Protein AF-A0A654U7E3-F1 (afdb_monomer)

Radius of gyration: 19.96 Å; Cα contacts (8 Å, |Δi|>4): 87; chains: 1; bounding box: 31×33×77 Å

pLDDT: mean 72.62, std 22.58, range [34.47, 97.19]

Sequence (99 aa):
MTGDAVRQVMWPKIGGSQVLHDAFPPGSVDFFYLTASAAGIFGIPGQGSYAAANSYLDAAGAPATGLPHHEPRLGSLAGARIGRGRPARQRRASANGFA

Organism: Mycobacterium tuberculosis (NCBI:txid1773)

InterPro domains:
  IPR013968 Polyketide synthase-like, ketoreductase domain [PF08659] (1-60)
  IPR036291 NAD(P)-binding domain superfamily [SSF51735] (2-59)
  IPR050091 Polyketide and Nonribosomal Peptide Biosynthesis Enzymes [PTHR43775] (1-92)

Nearest PDB structures (foldseek):
  7lgb-assembly1_A-2  TM=5.746E-01  e=2.507E+00  Mycobacterium tuberculosis

Structure (mmCIF, N/CA/C/O backbone):
data_AF-A0A654U7E3-F1
#
_entry.id   AF-A0A654U7E3-F1
#
loop_
_atom_site.group_PDB
_atom_site.id
_atom_site.type_symbol
_atom_site.label_atom_id
_atom_site.label_alt_id
_atom_site.label_comp_id
_atom_site.label_asym_id
_atom_site.label_entity_id
_atom_site.label_seq_id
_atom_site.pdbx_PDB_ins_code
_atom_site.Cartn_x
_atom_site.Cartn_y
_atom_site.Cartn_z
_atom_site.occupancy
_atom_site.B_iso_or_equiv
_atom_site.auth_seq_id
_atom_site.auth_comp_id
_atom_site.auth_asym_id
_atom_site.auth_atom_id
_atom_site.pdbx_PDB_model_num
ATOM 1 N N . MET A 1 1 ? 8.312 -2.422 -18.662 1.00 82.06 1 MET A N 1
ATOM 2 C CA . MET A 1 1 ? 7.439 -3.047 -17.643 1.00 82.06 1 MET A CA 1
ATOM 3 C C . MET A 1 1 ? 6.106 -3.360 -18.310 1.00 82.06 1 MET A C 1
ATOM 5 O O . MET A 1 1 ? 5.587 -2.476 -18.978 1.00 82.06 1 MET A O 1
ATOM 9 N N . THR A 1 2 ? 5.608 -4.596 -18.228 1.00 94.88 2 THR A N 1
ATOM 10 C CA . THR A 1 2 ? 4.335 -4.995 -18.864 1.00 94.88 2 THR A CA 1
ATOM 11 C C . THR A 1 2 ? 3.145 -4.656 -17.966 1.00 94.88 2 THR A C 1
ATOM 13 O O . THR A 1 2 ? 3.305 -4.532 -16.752 1.00 94.88 2 THR A O 1
ATOM 16 N N . GLY A 1 3 ? 1.945 -4.531 -18.543 1.00 95.19 3 GLY A N 1
ATOM 17 C CA . GLY A 1 3 ? 0.726 -4.254 -17.775 1.00 95.19 3 GLY A CA 1
ATOM 18 C C . GLY A 1 3 ? 0.426 -5.323 -16.718 1.00 95.19 3 GLY A C 1
ATOM 19 O O . GLY A 1 3 ? 0.080 -4.988 -15.586 1.00 95.19 3 GLY A O 1
ATOM 20 N N . ASP A 1 4 ? 0.644 -6.597 -17.044 1.00 96.44 4 ASP A N 1
ATOM 21 C CA . ASP A 1 4 ? 0.429 -7.696 -16.096 1.00 96.44 4 ASP A CA 1
ATOM 22 C C . ASP A 1 4 ? 1.432 -7.679 -14.943 1.00 96.44 4 ASP A C 1
ATOM 24 O O . ASP A 1 4 ? 1.034 -7.875 -13.798 1.00 96.44 4 ASP A O 1
ATOM 28 N N . ALA A 1 5 ? 2.700 -7.339 -15.204 1.00 94.19 5 ALA A N 1
ATOM 29 C CA . ALA A 1 5 ? 3.697 -7.180 -14.147 1.00 94.19 5 ALA A CA 1
ATOM 30 C C . ALA A 1 5 ? 3.347 -6.017 -13.201 1.00 94.19 5 ALA A C 1
ATOM 32 O O . ALA A 1 5 ? 3.505 -6.132 -11.986 1.00 94.19 5 ALA A O 1
ATOM 33 N N . VAL A 1 6 ? 2.823 -4.904 -13.733 1.00 96.25 6 VAL A N 1
ATOM 34 C CA . VAL A 1 6 ? 2.311 -3.803 -12.899 1.00 96.25 6 VAL A CA 1
ATOM 35 C C . VAL A 1 6 ? 1.160 -4.285 -12.030 1.00 96.25 6 VAL A C 1
ATOM 37 O O . VAL A 1 6 ? 1.182 -4.074 -10.818 1.00 96.25 6 VAL A O 1
ATOM 40 N N . ARG A 1 7 ? 0.172 -4.953 -12.637 1.00 96.50 7 ARG A N 1
ATOM 41 C CA . ARG A 1 7 ? -1.004 -5.462 -11.928 1.00 96.50 7 ARG A CA 1
ATOM 42 C C . ARG A 1 7 ? -0.599 -6.424 -10.818 1.00 96.50 7 ARG A C 1
ATOM 44 O O . ARG A 1 7 ? -1.070 -6.267 -9.700 1.00 96.50 7 ARG A O 1
ATOM 51 N N . GLN A 1 8 ? 0.299 -7.362 -11.099 1.00 96.75 8 GLN A N 1
ATOM 52 C CA . GLN A 1 8 ? 0.758 -8.358 -10.133 1.00 96.75 8 GLN A CA 1
ATOM 53 C C . GLN A 1 8 ? 1.402 -7.723 -8.890 1.00 96.75 8 GLN A C 1
ATOM 55 O O . GLN A 1 8 ? 1.176 -8.194 -7.780 1.00 96.75 8 GLN A O 1
ATOM 60 N N . VAL A 1 9 ? 2.170 -6.642 -9.060 1.00 96.12 9 VAL A N 1
ATOM 61 C CA . VAL A 1 9 ? 2.828 -5.934 -7.947 1.00 96.12 9 VAL A CA 1
ATOM 62 C C . VAL A 1 9 ? 1.855 -5.034 -7.181 1.00 96.12 9 VAL A C 1
ATOM 64 O O . VAL A 1 9 ? 1.891 -4.979 -5.952 1.00 96.12 9 VAL A O 1
ATOM 67 N N . MET A 1 10 ? 0.991 -4.318 -7.899 1.00 96.06 10 MET A N 1
ATOM 68 C CA . MET A 1 10 ? 0.104 -3.301 -7.325 1.00 96.06 10 MET A CA 1
ATOM 69 C C . MET A 1 10 ? -1.117 -3.910 -6.630 1.00 96.06 10 MET A C 1
ATOM 71 O O . MET A 1 10 ? -1.513 -3.453 -5.558 1.00 96.06 10 MET A O 1
ATOM 75 N N . TRP A 1 11 ? -1.709 -4.945 -7.233 1.00 97.19 11 TRP A N 1
ATOM 76 C CA . TRP A 1 11 ? -2.971 -5.541 -6.798 1.00 97.19 11 TRP A CA 1
ATOM 77 C C . TRP A 1 11 ? -3.017 -5.951 -5.319 1.00 97.19 11 TRP A C 1
ATOM 79 O O . TRP A 1 11 ? -3.953 -5.528 -4.638 1.00 97.19 11 TRP A O 1
ATOM 89 N N . PRO A 1 12 ? -2.039 -6.698 -4.768 1.00 95.31 12 PRO A N 1
ATOM 90 C CA . PRO A 1 12 ? -2.116 -7.126 -3.372 1.00 95.31 12 PRO A CA 1
ATOM 91 C C . PRO A 1 12 ? -2.079 -5.959 -2.379 1.00 95.31 12 PRO A C 1
ATOM 93 O O . PRO A 1 12 ? -2.622 -6.082 -1.287 1.00 95.31 12 PRO A O 1
ATOM 96 N N . LYS A 1 13 ? -1.464 -4.825 -2.740 1.00 94.38 13 LYS A N 1
ATOM 97 C CA . LYS A 1 13 ? -1.399 -3.646 -1.868 1.00 94.38 13 LYS A CA 1
ATOM 98 C C . LYS A 1 13 ? -2.661 -2.804 -1.980 1.00 94.38 13 LYS A C 1
ATOM 100 O O . LYS A 1 13 ? -3.244 -2.487 -0.958 1.00 94.38 13 LYS A O 1
ATOM 105 N N . ILE A 1 14 ? -3.101 -2.503 -3.199 1.00 95.56 14 ILE A N 1
ATOM 106 C CA . ILE A 1 14 ? -4.263 -1.636 -3.430 1.00 95.56 14 ILE A CA 1
ATOM 107 C C . ILE A 1 14 ? -5.567 -2.373 -3.124 1.00 95.56 14 ILE A C 1
ATOM 109 O O . ILE A 1 14 ? -6.331 -1.960 -2.256 1.00 95.56 14 ILE A O 1
ATOM 113 N N . GLY A 1 15 ? -5.812 -3.488 -3.815 1.00 96.12 15 GLY A N 1
ATOM 114 C CA . GLY A 1 15 ? -7.036 -4.264 -3.631 1.00 96.12 15 GLY A CA 1
ATOM 115 C C . GLY A 1 15 ? -7.097 -4.882 -2.237 1.00 96.12 15 GLY A C 1
ATOM 116 O O . GLY A 1 15 ? -8.138 -4.849 -1.589 1.00 96.12 15 GLY A O 1
ATOM 117 N N . GLY A 1 16 ? -5.960 -5.373 -1.732 1.00 94.12 16 GLY A N 1
ATOM 118 C CA . GLY A 1 16 ? -5.875 -5.931 -0.383 1.00 94.12 16 GLY A CA 1
ATOM 119 C C . GLY A 1 16 ? -6.237 -4.917 0.702 1.00 94.12 16 GLY A C 1
ATOM 120 O O . GLY A 1 16 ? -7.058 -5.224 1.563 1.00 94.12 16 GLY A O 1
ATOM 121 N N . SER A 1 17 ? -5.695 -3.696 0.657 1.00 93.06 17 SER A N 1
ATOM 122 C CA . SER A 1 17 ? -6.037 -2.683 1.662 1.00 93.06 17 SER A CA 1
ATOM 123 C C . SER A 1 17 ? -7.481 -2.200 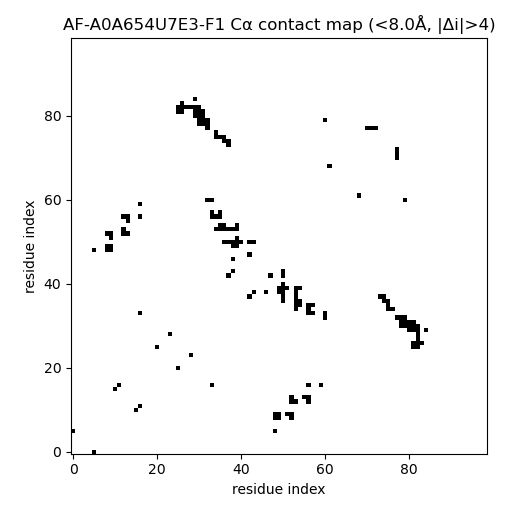1.550 1.00 93.06 17 SER A C 1
ATOM 125 O O . SER A 1 17 ? -8.074 -1.897 2.578 1.00 93.06 17 SER A O 1
ATOM 127 N N . GLN A 1 18 ? -8.057 -2.142 0.342 1.00 93.00 18 GLN A N 1
ATOM 128 C CA . GLN A 1 18 ? -9.474 -1.806 0.151 1.00 93.00 18 GLN A CA 1
ATOM 129 C C . GLN A 1 18 ? -10.381 -2.854 0.797 1.00 93.00 18 GLN A C 1
ATOM 131 O O . GLN A 1 18 ? -11.220 -2.512 1.621 1.00 93.00 18 GLN A O 1
ATOM 136 N N . VAL A 1 19 ? -10.136 -4.139 0.519 1.00 95.81 19 VAL A N 1
ATOM 137 C CA . VAL A 1 19 ? -10.885 -5.242 1.142 1.00 95.81 19 VAL A CA 1
ATOM 138 C C . VAL A 1 19 ? -10.768 -5.199 2.666 1.00 95.81 19 VAL A C 1
ATOM 140 O O . VAL A 1 19 ? -11.759 -5.394 3.366 1.00 95.81 19 VAL A O 1
ATOM 143 N N . LEU A 1 20 ? -9.573 -4.921 3.196 1.00 92.81 20 LEU A N 1
ATOM 144 C CA . LEU A 1 20 ? -9.375 -4.788 4.640 1.00 92.81 20 LEU A CA 1
ATOM 145 C C . LEU A 1 20 ? -10.099 -3.567 5.219 1.00 92.81 20 LEU A C 1
ATOM 147 O O . LEU A 1 20 ? -10.657 -3.669 6.306 1.00 92.81 20 LEU A O 1
ATOM 151 N N . HIS A 1 21 ? -10.107 -2.433 4.519 1.00 88.69 21 HIS A N 1
ATOM 152 C CA . HIS A 1 21 ? -10.821 -1.232 4.950 1.00 88.69 21 HIS A CA 1
ATOM 153 C C . HIS A 1 21 ? -12.335 -1.465 5.025 1.00 88.69 21 HIS A C 1
ATOM 155 O O . HIS A 1 21 ? -12.969 -1.092 6.010 1.00 88.69 21 HIS A O 1
ATOM 161 N N . ASP A 1 22 ? -12.895 -2.141 4.022 1.00 91.31 22 ASP A N 1
ATOM 162 C CA . ASP A 1 22 ? -14.321 -2.461 3.971 1.00 91.31 22 ASP A CA 1
ATOM 163 C C . ASP A 1 22 ? -14.709 -3.493 5.042 1.00 91.31 22 ASP A C 1
ATOM 165 O O . ASP A 1 22 ? -15.766 -3.387 5.667 1.00 91.31 22 ASP A O 1
ATOM 169 N N . ALA A 1 23 ? -13.841 -4.480 5.292 1.00 95.94 23 ALA A N 1
ATOM 170 C CA . ALA A 1 23 ? -14.052 -5.496 6.323 1.00 95.94 23 ALA A CA 1
ATOM 171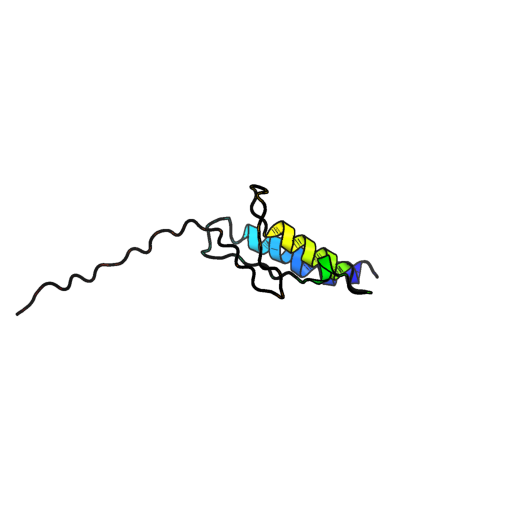 C C . ALA A 1 23 ? -13.905 -4.944 7.752 1.00 95.94 23 ALA A C 1
ATOM 173 O O . ALA A 1 23 ? -14.576 -5.422 8.670 1.00 95.94 23 ALA A O 1
ATOM 174 N N . PHE A 1 24 ? -13.036 -3.948 7.947 1.00 90.31 24 PHE A N 1
ATOM 175 C CA . PHE A 1 24 ? -12.722 -3.351 9.244 1.00 90.31 24 PHE A CA 1
ATOM 176 C C . PHE A 1 24 ? -12.964 -1.838 9.223 1.00 90.31 24 PHE A C 1
ATOM 178 O O . PHE A 1 24 ? -12.013 -1.051 9.159 1.00 90.31 24 PHE A O 1
ATOM 185 N N . PRO A 1 25 ? -14.231 -1.397 9.342 1.00 85.31 25 PRO A N 1
ATOM 186 C CA . PRO A 1 25 ? -14.557 0.021 9.337 1.00 85.31 25 PRO A CA 1
ATOM 187 C C . PRO A 1 25 ? -13.887 0.763 10.509 1.00 85.31 25 PRO A C 1
ATOM 189 O O . PRO A 1 25 ? -13.555 0.145 11.531 1.00 85.31 25 PRO A O 1
ATOM 192 N N . PRO A 1 26 ? -13.707 2.094 10.416 1.00 83.31 26 PRO A N 1
ATOM 193 C CA . PRO A 1 26 ? -13.020 2.879 11.439 1.00 83.31 26 PRO A CA 1
ATOM 194 C C . PRO A 1 26 ? -13.546 2.624 12.862 1.00 83.31 26 PRO A C 1
ATOM 196 O O . PRO A 1 26 ? -14.732 2.790 13.146 1.00 83.31 26 PRO A O 1
ATOM 199 N N . GLY A 1 27 ? -12.646 2.231 13.770 1.00 85.31 27 GLY A N 1
ATOM 200 C CA . G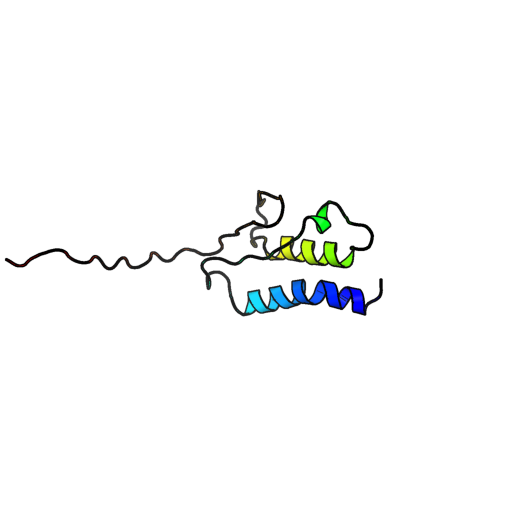LY A 1 27 ? -12.964 1.922 15.170 1.00 85.31 27 GLY A CA 1
ATOM 201 C C . GLY A 1 27 ? -13.511 0.513 15.437 1.00 85.31 27 GLY A C 1
ATOM 202 O O . GLY A 1 27 ? -13.892 0.234 16.573 1.00 85.31 27 GLY A O 1
ATOM 203 N N . SER A 1 28 ? -13.551 -0.369 14.431 1.00 87.69 28 SER A N 1
ATOM 204 C CA . SER A 1 28 ? -13.893 -1.793 14.604 1.00 87.69 28 SER A CA 1
ATOM 205 C C . SER A 1 28 ? -12.758 -2.632 15.201 1.00 87.69 28 SER A C 1
ATOM 207 O O . SER A 1 28 ? -13.014 -3.678 15.793 1.00 87.69 28 SER A O 1
ATOM 209 N N . VAL A 1 29 ? -11.518 -2.159 15.074 1.00 87.44 29 VAL A N 1
ATOM 210 C CA . VAL A 1 29 ? -10.299 -2.794 15.583 1.00 87.44 29 VAL A CA 1
ATOM 211 C C . VAL A 1 29 ? -9.516 -1.807 16.446 1.00 87.44 29 VAL A C 1
ATOM 213 O O . VAL A 1 29 ? -9.599 -0.595 16.245 1.00 87.44 29 VAL A O 1
ATOM 216 N N . ASP A 1 30 ? -8.734 -2.318 17.398 1.00 87.44 30 ASP A N 1
ATOM 217 C CA . ASP A 1 30 ? -7.862 -1.479 18.233 1.00 87.44 30 ASP A CA 1
ATOM 218 C C . ASP A 1 30 ? -6.699 -0.872 17.429 1.00 87.44 30 ASP A C 1
ATOM 220 O O . ASP A 1 30 ? -6.219 0.222 17.744 1.00 87.44 30 ASP A O 1
ATOM 224 N N . PHE A 1 31 ? -6.262 -1.580 16.380 1.00 82.56 31 PHE A N 1
ATOM 225 C CA . PHE A 1 31 ? -5.156 -1.196 15.509 1.00 82.56 31 PHE A CA 1
ATOM 226 C C . PHE A 1 31 ? -5.413 -1.648 14.072 1.00 82.56 31 PHE A C 1
ATOM 228 O O . PHE A 1 31 ? -5.848 -2.774 13.839 1.00 82.56 31 PHE A O 1
ATOM 235 N N . PHE A 1 32 ? -5.073 -0.786 13.115 1.00 85.00 32 PHE A N 1
ATOM 236 C CA . PHE A 1 32 ? -5.073 -1.097 11.691 1.00 85.00 32 PHE A CA 1
ATOM 237 C C . PHE A 1 32 ? -3.750 -0.608 11.098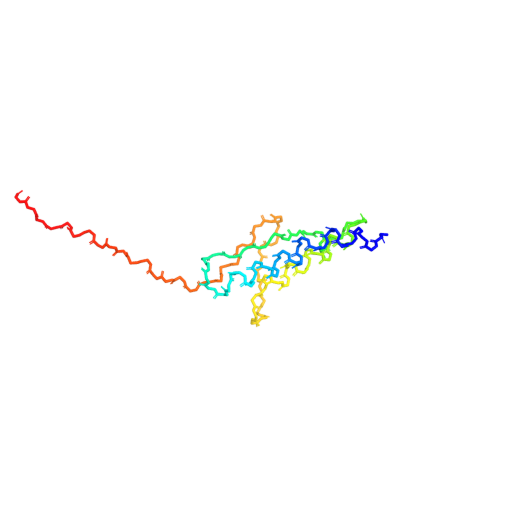 1.00 85.00 32 PHE A C 1
ATOM 239 O O . PHE A 1 32 ? -3.417 0.569 11.224 1.00 85.00 32 PHE A O 1
ATOM 246 N N . TYR A 1 33 ? -2.972 -1.514 10.505 1.00 86.12 33 TYR A N 1
ATOM 247 C CA . TYR A 1 33 ? -1.606 -1.240 10.054 1.00 86.12 33 TYR A CA 1
ATOM 248 C C . TYR A 1 33 ? -1.412 -1.680 8.604 1.00 86.12 33 TYR A C 1
ATOM 250 O O . TYR A 1 33 ? -1.757 -2.806 8.248 1.00 86.12 33 TYR A O 1
ATOM 258 N N . LEU A 1 34 ? -0.791 -0.823 7.791 1.00 87.19 34 LEU A N 1
ATOM 259 C CA . LEU A 1 34 ? -0.390 -1.135 6.421 1.00 87.19 34 LEU A CA 1
ATOM 260 C C . LEU A 1 34 ? 1.130 -1.025 6.289 1.00 87.19 34 LEU A C 1
ATOM 262 O O . LEU A 1 34 ? 1.732 -0.024 6.669 1.00 87.19 34 LEU A O 1
ATOM 266 N N . THR A 1 35 ? 1.766 -2.049 5.720 1.00 87.31 35 THR A N 1
ATOM 267 C CA . THR A 1 35 ? 3.220 -2.049 5.519 1.00 87.31 35 THR A CA 1
ATOM 268 C C . THR A 1 35 ? 3.589 -1.446 4.168 1.00 87.31 35 THR A C 1
ATOM 270 O O . THR A 1 35 ? 3.447 -2.092 3.120 1.00 87.31 35 THR A O 1
ATOM 273 N N . ALA A 1 36 ? 4.113 -0.223 4.201 1.00 86.50 36 ALA A N 1
ATOM 274 C CA . ALA A 1 36 ? 4.750 0.433 3.064 1.00 86.50 36 ALA A CA 1
ATOM 275 C C . ALA A 1 36 ? 6.274 0.188 3.031 1.00 86.50 36 ALA A C 1
ATOM 277 O O . ALA A 1 36 ? 6.845 -0.510 3.873 1.00 86.50 36 ALA A O 1
ATOM 278 N N . SER A 1 37 ? 6.944 0.752 2.028 1.00 85.62 37 SER A N 1
ATOM 279 C CA . SER A 1 37 ? 8.386 0.642 1.809 1.00 85.62 37 SER A CA 1
ATOM 280 C C . SER A 1 37 ? 8.959 1.991 1.396 1.00 85.62 37 SER A C 1
ATOM 282 O O . SER A 1 37 ? 8.332 2.729 0.638 1.00 85.62 37 SER A O 1
ATOM 284 N N . ALA A 1 38 ? 10.199 2.271 1.806 1.00 81.00 38 ALA A N 1
ATOM 285 C CA . ALA A 1 38 ? 10.916 3.495 1.448 1.00 81.00 38 ALA A CA 1
ATOM 286 C C . ALA A 1 38 ? 11.224 3.617 -0.062 1.00 81.00 38 ALA A C 1
ATOM 288 O O . ALA A 1 38 ? 11.672 4.668 -0.522 1.00 81.00 38 ALA A O 1
ATOM 289 N N . ALA A 1 39 ? 10.950 2.569 -0.849 1.00 81.38 39 ALA A N 1
ATOM 290 C CA . ALA A 1 39 ? 11.062 2.586 -2.306 1.00 81.38 39 ALA A CA 1
ATOM 291 C C . ALA A 1 39 ? 10.230 3.701 -2.971 1.00 81.38 39 ALA A C 1
ATOM 293 O O . ALA A 1 39 ? 10.627 4.183 -4.028 1.00 81.38 39 ALA A O 1
ATOM 294 N N . GLY A 1 40 ? 9.123 4.135 -2.349 1.00 76.62 40 GLY A N 1
ATOM 295 C CA . GLY A 1 40 ? 8.317 5.274 -2.813 1.00 76.62 40 GLY A CA 1
ATOM 296 C C . GLY A 1 40 ? 9.015 6.637 -2.707 1.00 76.62 40 GLY A C 1
ATOM 297 O O . GLY A 1 40 ? 8.633 7.571 -3.401 1.00 76.62 40 GLY A O 1
ATOM 298 N N . ILE A 1 41 ? 10.049 6.748 -1.865 1.00 78.31 41 ILE A N 1
ATOM 299 C CA . ILE A 1 41 ? 10.768 8.001 -1.584 1.00 78.31 41 ILE A CA 1
ATOM 300 C C . ILE A 1 41 ? 12.117 8.024 -2.301 1.00 78.31 41 ILE A C 1
ATOM 302 O O . ILE A 1 41 ? 12.441 8.990 -2.984 1.00 78.31 41 ILE A O 1
ATOM 306 N N . PHE A 1 42 ? 12.912 6.964 -2.145 1.00 78.56 42 PHE A N 1
ATOM 307 C CA . PHE A 1 42 ? 14.272 6.930 -2.690 1.00 78.56 42 PHE A CA 1
ATOM 308 C C . PHE A 1 42 ? 14.315 6.522 -4.162 1.00 78.56 42 PHE A C 1
ATOM 310 O O . PHE A 1 42 ? 15.266 6.864 -4.858 1.00 78.56 42 PHE A O 1
ATOM 317 N N . GLY A 1 43 ? 13.285 5.815 -4.638 1.00 76.00 43 GLY A N 1
ATOM 318 C CA . GLY A 1 43 ? 13.283 5.203 -5.959 1.00 76.00 43 GLY A CA 1
ATOM 319 C C . GLY A 1 43 ? 14.309 4.070 -6.060 1.00 76.00 43 GLY A C 1
ATOM 320 O O . GLY A 1 43 ? 15.450 4.170 -5.623 1.00 76.00 43 GLY A O 1
ATOM 321 N N . ILE A 1 44 ? 13.906 2.950 -6.651 1.00 83.50 44 ILE A N 1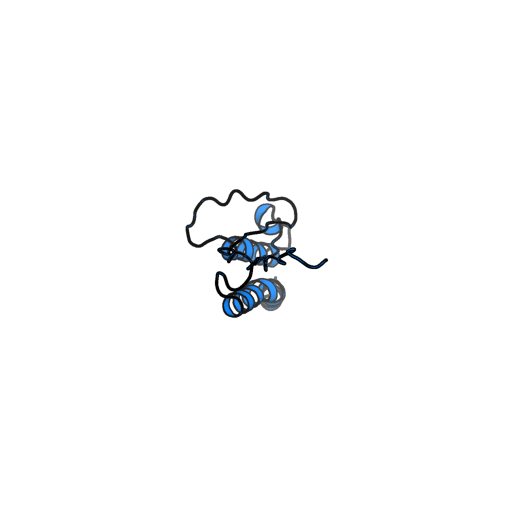
ATOM 322 C CA . ILE A 1 44 ? 14.825 1.853 -6.968 1.00 83.50 44 ILE A CA 1
ATOM 323 C C . ILE A 1 44 ? 14.652 1.556 -8.460 1.00 83.50 44 ILE A C 1
ATOM 325 O O . ILE A 1 44 ? 13.514 1.324 -8.890 1.00 83.50 44 ILE A O 1
ATOM 329 N N . PRO A 1 45 ? 15.725 1.580 -9.277 1.00 90.12 45 PRO A N 1
ATOM 330 C CA . PRO A 1 45 ? 15.629 1.261 -10.697 1.00 90.12 45 PRO A CA 1
ATOM 331 C C . PRO A 1 45 ? 14.903 -0.070 -10.928 1.00 90.12 45 PRO A C 1
ATOM 333 O O . PRO A 1 45 ? 15.191 -1.074 -10.282 1.00 90.12 45 PRO A O 1
ATOM 336 N N . GLY A 1 46 ? 13.915 -0.064 -11.824 1.00 90.12 46 GLY A N 1
ATOM 337 C CA . GLY A 1 46 ? 13.082 -1.237 -12.113 1.00 90.12 46 GLY A CA 1
ATOM 338 C C . GLY A 1 46 ? 11.918 -1.488 -11.142 1.00 90.12 46 GLY A C 1
ATOM 339 O O . GLY A 1 46 ? 11.101 -2.357 -11.422 1.00 90.12 46 GLY A O 1
ATOM 340 N N . GLN A 1 47 ? 11.776 -0.714 -10.060 1.00 92.00 47 GLN A N 1
ATOM 341 C CA . GLN A 1 47 ? 10.745 -0.911 -9.027 1.00 92.00 47 GLN A CA 1
ATOM 342 C C .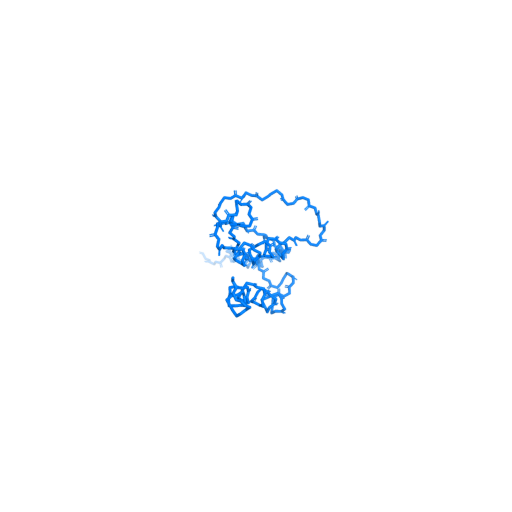 GLN A 1 47 ? 9.643 0.158 -9.045 1.00 92.00 47 GLN A C 1
ATOM 344 O O . GLN A 1 47 ? 9.035 0.446 -8.018 1.00 92.00 47 GLN A O 1
ATOM 349 N N . GLY A 1 48 ? 9.356 0.755 -10.206 1.00 92.31 48 GLY A N 1
ATOM 350 C CA . GLY A 1 48 ? 8.358 1.827 -10.318 1.00 92.31 48 GLY A CA 1
ATOM 351 C C . GLY A 1 48 ? 6.952 1.415 -9.857 1.00 92.31 48 GLY A C 1
ATOM 352 O O . GLY A 1 48 ? 6.315 2.150 -9.108 1.00 92.31 48 GLY A O 1
ATOM 353 N N . SER A 1 49 ? 6.484 0.219 -10.234 1.00 94.19 49 SER A N 1
ATOM 354 C CA . SER A 1 49 ? 5.187 -0.307 -9.773 1.00 94.19 49 SER A CA 1
ATOM 355 C C . SER A 1 49 ? 5.175 -0.587 -8.270 1.00 94.19 49 SER A C 1
ATOM 357 O O . SER A 1 49 ? 4.178 -0.335 -7.602 1.00 94.19 49 SER A O 1
ATOM 359 N N . TYR A 1 50 ? 6.289 -1.063 -7.716 1.00 92.88 50 TYR A N 1
ATOM 360 C CA . TYR A 1 50 ? 6.421 -1.307 -6.284 1.00 92.88 50 TYR A CA 1
ATOM 361 C C . TYR A 1 50 ? 6.440 0.006 -5.493 1.00 92.88 50 TYR A C 1
ATOM 363 O O . TYR A 1 50 ? 5.735 0.129 -4.495 1.00 92.88 50 TYR A O 1
ATOM 371 N N . ALA A 1 51 ? 7.196 1.004 -5.950 1.00 92.56 51 ALA A N 1
ATOM 372 C CA . ALA A 1 51 ? 7.221 2.341 -5.366 1.00 92.56 51 ALA A CA 1
ATOM 373 C C . ALA A 1 51 ? 5.810 2.949 -5.328 1.00 92.56 51 ALA A C 1
ATOM 375 O O . ALA A 1 51 ? 5.336 3.310 -4.253 1.00 92.56 51 ALA A O 1
ATOM 376 N N . ALA A 1 52 ? 5.097 2.937 -6.461 1.00 93.31 52 ALA A N 1
ATOM 377 C CA . ALA A 1 52 ? 3.726 3.436 -6.555 1.00 93.31 52 ALA A CA 1
ATOM 378 C C . ALA A 1 52 ? 2.757 2.706 -5.607 1.00 93.31 52 ALA A C 1
ATOM 380 O O . ALA A 1 52 ? 1.972 3.345 -4.908 1.00 93.31 52 ALA A O 1
ATOM 381 N N . ALA A 1 53 ? 2.840 1.374 -5.532 1.00 93.31 53 ALA A N 1
ATOM 382 C CA . ALA A 1 53 ? 1.986 0.577 -4.656 1.00 93.31 53 ALA A CA 1
ATOM 383 C C . ALA A 1 53 ? 2.211 0.887 -3.166 1.00 93.31 53 ALA A C 1
ATOM 385 O O . ALA A 1 53 ? 1.272 0.839 -2.378 1.00 93.31 53 ALA A O 1
ATOM 386 N N . ASN A 1 54 ? 3.448 1.194 -2.763 1.00 91.69 54 ASN A N 1
ATOM 387 C CA . ASN A 1 54 ? 3.757 1.561 -1.381 1.00 91.69 54 ASN A CA 1
ATOM 388 C C . ASN A 1 54 ? 3.347 3.003 -1.062 1.00 91.69 54 ASN A C 1
ATOM 390 O O . ASN A 1 54 ? 2.769 3.224 -0.005 1.00 91.69 54 ASN A O 1
ATOM 394 N N . SER A 1 55 ? 3.536 3.945 -1.991 1.00 91.00 55 SER A N 1
ATOM 395 C CA . SER A 1 55 ? 3.046 5.321 -1.828 1.00 91.00 55 SER A CA 1
ATOM 396 C C . SER A 1 55 ? 1.521 5.396 -1.712 1.00 91.00 55 SER A C 1
ATOM 398 O O . SER A 1 55 ? 0.996 6.249 -1.002 1.00 91.00 55 SER A O 1
ATOM 400 N N . TYR A 1 56 ? 0.792 4.484 -2.363 1.00 92.06 56 TYR A N 1
ATOM 401 C CA . TYR A 1 56 ? -0.648 4.351 -2.148 1.00 92.06 56 TYR A CA 1
ATOM 402 C C . TYR A 1 56 ? -0.984 3.972 -0.696 1.00 92.06 56 TYR A C 1
ATOM 404 O O . TYR A 1 56 ? -1.903 4.547 -0.119 1.00 92.06 56 TYR A O 1
ATOM 412 N N . LEU A 1 57 ? -0.236 3.043 -0.088 1.00 89.81 57 LEU A N 1
ATOM 413 C CA . LEU A 1 57 ? -0.460 2.643 1.306 1.00 89.81 57 LEU A CA 1
ATOM 414 C C . LEU A 1 57 ? -0.152 3.777 2.289 1.00 89.81 57 LEU A C 1
ATOM 416 O O . LEU A 1 57 ? -0.896 3.935 3.255 1.00 89.81 57 LEU A O 1
ATOM 420 N N . ASP A 1 58 ? 0.877 4.588 2.015 1.00 86.75 58 ASP A N 1
ATOM 421 C CA . ASP A 1 58 ? 1.187 5.784 2.812 1.00 86.75 58 ASP A CA 1
ATOM 422 C C . ASP A 1 58 ? -0.011 6.751 2.847 1.00 86.75 58 ASP A C 1
ATOM 424 O O . ASP A 1 58 ? -0.353 7.301 3.892 1.00 86.75 58 ASP A O 1
ATOM 428 N N . ALA A 1 59 ? -0.687 6.930 1.707 1.00 85.81 59 ALA A N 1
ATOM 429 C CA . ALA A 1 59 ? -1.877 7.771 1.614 1.00 85.81 59 ALA A CA 1
ATOM 430 C C . ALA A 1 59 ? -3.122 7.111 2.233 1.00 85.81 59 ALA A C 1
ATOM 432 O O . ALA A 1 59 ? -3.904 7.785 2.896 1.00 85.81 59 ALA A O 1
ATOM 433 N N . ALA A 1 60 ? -3.308 5.802 2.042 1.00 85.00 60 ALA A N 1
ATOM 434 C CA . ALA A 1 60 ? -4.462 5.066 2.562 1.00 85.00 60 ALA A CA 1
ATOM 435 C C . ALA A 1 60 ? -4.456 4.942 4.096 1.00 85.00 60 ALA A C 1
ATOM 437 O O . ALA A 1 60 ? -5.517 4.848 4.709 1.00 85.00 60 ALA A O 1
ATOM 438 N N . GLY A 1 61 ? -3.271 4.934 4.716 1.00 77.44 61 GLY A N 1
ATOM 439 C CA . GLY A 1 61 ? -3.111 4.923 6.172 1.00 77.44 61 GLY A CA 1
ATOM 440 C C . GLY A 1 61 ? -3.228 6.300 6.833 1.00 77.44 61 GLY A C 1
ATOM 441 O O . GLY A 1 61 ? -3.369 6.378 8.055 1.00 77.44 61 GLY A O 1
ATOM 442 N N . ALA A 1 62 ? -3.180 7.387 6.057 1.00 75.00 62 ALA A N 1
ATOM 443 C CA . ALA A 1 62 ? -3.288 8.738 6.590 1.00 75.00 62 ALA A CA 1
ATOM 444 C C . ALA A 1 62 ? -4.732 9.028 7.044 1.00 75.00 62 ALA A C 1
ATOM 446 O O . ALA A 1 62 ? -5.686 8.736 6.318 1.00 75.00 62 ALA A O 1
ATOM 447 N N . PRO A 1 63 ? -4.949 9.620 8.230 1.00 67.44 63 PRO A N 1
ATOM 448 C CA . PRO A 1 63 ? -6.294 9.965 8.655 1.00 67.44 63 PRO A CA 1
ATOM 449 C C . PRO A 1 63 ? -6.884 11.105 7.828 1.00 67.44 63 PRO A C 1
ATOM 451 O O . PRO A 1 63 ? -6.204 12.029 7.381 1.00 67.44 63 PRO A O 1
ATOM 454 N N . ALA A 1 64 ? -8.209 11.055 7.701 1.00 62.38 64 ALA A N 1
ATOM 455 C CA . ALA A 1 64 ? -9.009 11.917 6.834 1.00 62.38 64 ALA A CA 1
ATOM 456 C C . ALA A 1 64 ? -8.909 13.428 7.127 1.00 62.38 64 ALA A C 1
ATOM 458 O O . ALA A 1 64 ? -9.364 14.233 6.321 1.00 62.38 64 ALA A O 1
ATOM 459 N N . THR A 1 65 ? -8.336 13.838 8.263 1.00 57.53 65 THR A N 1
ATOM 460 C CA . THR A 1 65 ? -8.199 15.253 8.636 1.00 57.53 65 THR A CA 1
ATOM 461 C C . THR A 1 65 ? -7.050 15.968 7.927 1.00 57.53 65 THR A C 1
ATOM 463 O O . THR A 1 65 ? -6.942 17.184 8.068 1.00 57.53 65 THR A O 1
ATOM 466 N N . GLY A 1 66 ? -6.186 15.258 7.187 1.00 50.59 66 GLY A N 1
ATOM 467 C CA . GLY A 1 66 ? -5.075 15.869 6.444 1.00 50.59 66 GLY A CA 1
ATOM 468 C C . GLY A 1 66 ? -4.058 16.603 7.327 1.00 50.59 66 GLY A C 1
ATOM 469 O O . GLY A 1 66 ? -3.226 17.353 6.819 1.00 50.59 66 GLY A O 1
ATOM 470 N N . LEU A 1 67 ? -4.125 16.413 8.650 1.00 38.53 67 LEU A N 1
ATOM 471 C CA . LEU A 1 67 ? -3.153 16.974 9.577 1.00 38.53 67 LEU A CA 1
ATOM 472 C C . LEU A 1 67 ? -1.775 16.359 9.290 1.00 38.53 67 LEU A C 1
ATOM 474 O O . LEU A 1 67 ? -1.704 15.197 8.886 1.00 38.53 67 LEU A O 1
ATOM 478 N N . PRO A 1 68 ? -0.676 17.102 9.496 1.00 37.66 68 PRO A N 1
ATOM 479 C CA . PRO A 1 68 ? 0.658 16.565 9.287 1.00 37.66 68 PRO A CA 1
ATOM 480 C C . PRO A 1 68 ? 0.884 15.370 10.217 1.00 37.66 68 PRO A C 1
ATOM 482 O O . PRO A 1 68 ? 1.020 15.518 11.432 1.00 37.66 68 PRO A O 1
ATOM 485 N N . HIS A 1 69 ? 0.925 14.170 9.644 1.00 39.31 69 HIS A N 1
ATOM 486 C CA . HIS A 1 69 ? 1.389 12.985 10.347 1.00 39.31 69 HIS A CA 1
ATOM 487 C C . HIS A 1 69 ? 2.914 13.035 10.412 1.00 39.31 69 HIS A C 1
ATOM 489 O O . HIS A 1 69 ? 3.604 12.757 9.433 1.00 39.31 69 HIS A O 1
ATOM 495 N N . HIS A 1 70 ? 3.447 13.419 11.573 1.00 35.19 70 HIS A N 1
ATOM 496 C CA . HIS A 1 70 ? 4.850 13.189 11.897 1.00 35.19 70 HIS A CA 1
ATOM 497 C C . HIS A 1 70 ? 5.029 11.707 12.220 1.00 35.19 70 HIS A C 1
ATOM 499 O O . HIS A 1 70 ? 4.773 11.255 13.333 1.00 35.19 70 HIS A O 1
ATOM 505 N N . GLU A 1 71 ? 5.426 10.945 11.211 1.00 40.88 71 GLU A N 1
ATOM 506 C CA . GLU A 1 71 ? 5.655 9.512 11.316 1.00 40.88 71 GLU A CA 1
ATOM 507 C C . GLU A 1 71 ? 7.166 9.238 11.417 1.00 40.88 71 GLU A C 1
ATOM 509 O O . GLU A 1 71 ? 7.936 9.797 10.625 1.00 40.88 71 GLU A O 1
ATOM 514 N N . PRO A 1 72 ? 7.637 8.393 12.355 1.00 34.62 72 PRO A N 1
ATOM 515 C CA . PRO A 1 72 ? 9.000 7.890 12.318 1.00 34.62 72 PRO A CA 1
ATOM 516 C C . PRO A 1 72 ? 9.128 6.976 11.094 1.00 34.62 72 PRO A C 1
ATOM 518 O O . PRO A 1 72 ? 8.725 5.816 11.100 1.00 34.62 72 PRO A O 1
ATOM 521 N N . ARG A 1 73 ? 9.666 7.527 10.008 1.00 52.75 73 ARG A N 1
ATOM 522 C CA . ARG A 1 73 ? 9.946 6.803 8.769 1.00 52.75 73 ARG A CA 1
ATOM 523 C C . ARG A 1 73 ? 11.339 6.198 8.835 1.00 52.75 73 ARG A C 1
ATOM 525 O O . ARG A 1 73 ? 12.313 6.866 8.506 1.00 52.75 73 ARG A O 1
ATOM 532 N N . LE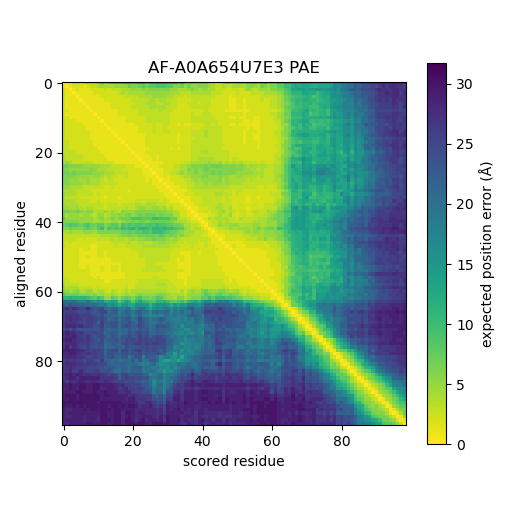U A 1 74 ? 11.439 4.928 9.209 1.00 48.81 74 LEU A N 1
ATOM 533 C CA . LEU A 1 74 ? 12.614 4.119 8.891 1.00 48.81 74 LEU A CA 1
ATOM 534 C C . LEU A 1 74 ? 12.224 2.642 8.956 1.00 48.81 74 LEU A C 1
ATOM 536 O O . LEU A 1 74 ? 11.936 2.154 10.037 1.00 48.81 74 LEU A O 1
ATOM 540 N N . GLY A 1 75 ? 12.154 1.967 7.802 1.00 45.66 75 GLY A N 1
ATOM 541 C CA . GLY A 1 75 ? 11.879 0.528 7.699 1.00 45.66 75 GLY A CA 1
ATOM 542 C C . GLY A 1 75 ? 10.731 0.015 8.581 1.00 45.66 75 GLY A C 1
ATOM 543 O O . GLY A 1 75 ? 10.988 -0.465 9.668 1.00 45.66 75 GLY A O 1
ATOM 544 N N . SER A 1 76 ? 9.487 0.048 8.087 1.00 45.72 76 SER A N 1
ATOM 545 C CA . SER A 1 76 ? 8.349 -0.732 8.614 1.00 45.72 76 SER A CA 1
ATOM 546 C C . SER A 1 76 ? 8.243 -0.826 10.149 1.00 45.72 76 SER A C 1
ATOM 548 O O . SER A 1 76 ? 8.654 -1.830 10.720 1.00 45.72 76 SER A O 1
ATOM 550 N N . LEU A 1 77 ? 7.608 0.163 10.785 1.00 37.53 77 LEU A N 1
ATOM 551 C CA . LEU A 1 77 ? 6.786 0.026 12.004 1.00 37.53 77 LEU A CA 1
ATOM 552 C C . LEU A 1 77 ? 6.126 1.388 12.302 1.00 37.53 77 LEU A C 1
ATOM 554 O O . LEU A 1 77 ? 6.519 2.101 13.218 1.00 37.53 77 LEU A O 1
ATOM 558 N N . ALA A 1 78 ? 5.119 1.774 11.518 1.00 36.69 78 ALA A N 1
ATOM 559 C CA . ALA A 1 78 ? 4.269 2.928 11.804 1.00 36.69 78 ALA A CA 1
ATOM 560 C C . ALA A 1 78 ? 2.847 2.542 12.263 1.00 36.69 78 ALA A C 1
ATOM 562 O O . ALA A 1 78 ? 1.924 2.336 11.478 1.00 36.69 78 ALA A O 1
ATOM 563 N N . GLY A 1 79 ? 2.685 2.357 13.574 1.00 35.16 79 GLY A N 1
ATOM 564 C CA . GLY A 1 79 ? 1.391 2.078 14.193 1.00 35.16 79 GLY A CA 1
ATOM 565 C C . GLY A 1 79 ? 0.493 3.309 14.192 1.00 35.16 79 GLY A C 1
ATOM 566 O O . GLY A 1 79 ? 0.593 4.136 15.095 1.00 35.16 79 GLY A O 1
ATOM 567 N N . ALA A 1 80 ? -0.427 3.414 13.233 1.00 44.03 80 ALA A N 1
ATOM 568 C CA . ALA A 1 80 ? -1.538 4.351 13.341 1.00 44.03 80 ALA A CA 1
ATOM 569 C C . ALA A 1 80 ? -2.621 3.751 14.254 1.00 44.03 80 ALA A C 1
ATOM 571 O O . ALA A 1 80 ? -3.322 2.797 13.913 1.00 44.03 80 ALA A O 1
ATOM 572 N N . ARG A 1 81 ? -2.757 4.311 15.459 1.00 41.62 81 ARG A N 1
ATOM 573 C CA . ARG A 1 81 ? -3.870 4.012 16.363 1.00 41.62 81 ARG A CA 1
ATOM 574 C C . ARG A 1 81 ? -5.095 4.798 15.896 1.00 41.62 81 ARG A C 1
ATOM 576 O O . ARG A 1 81 ? -5.199 5.988 16.176 1.00 41.62 81 ARG A O 1
ATOM 583 N N . ILE A 1 82 ? -6.030 4.141 15.214 1.00 46.47 82 ILE A N 1
ATOM 584 C CA . ILE A 1 82 ? -7.352 4.708 14.914 1.00 46.47 82 ILE A CA 1
ATOM 585 C C . ILE A 1 82 ? -8.408 3.868 15.633 1.00 4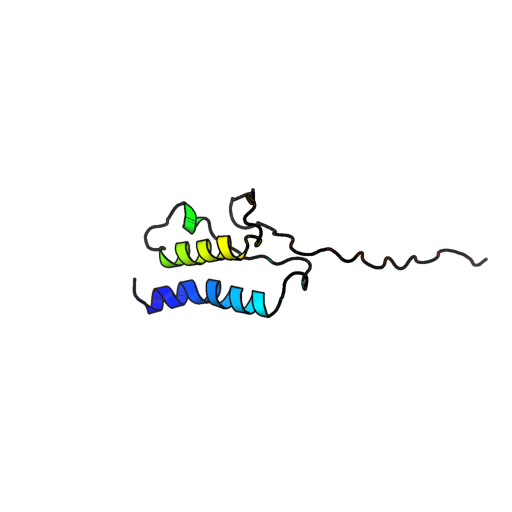6.47 82 ILE A C 1
ATOM 587 O O . ILE A 1 82 ? -8.971 2.925 15.091 1.00 46.47 82 ILE A O 1
ATOM 591 N N . GLY A 1 83 ? -8.669 4.237 16.886 1.00 40.50 83 GLY A N 1
ATOM 592 C CA . GLY A 1 83 ? -9.725 3.662 17.711 1.00 40.50 83 GLY A CA 1
ATOM 593 C C . GLY A 1 83 ? -9.881 4.448 19.011 1.00 40.50 83 GLY A C 1
ATOM 594 O O . GLY A 1 83 ? -8.921 4.610 19.767 1.00 40.50 83 GLY A O 1
ATOM 595 N N . ARG A 1 84 ? -11.092 4.950 19.301 1.00 50.38 84 ARG A N 1
ATOM 596 C CA . ARG A 1 84 ? -11.446 5.363 20.668 1.00 50.38 84 ARG A CA 1
ATOM 597 C C . ARG A 1 84 ? -11.534 4.083 21.490 1.00 50.38 84 ARG A C 1
ATOM 599 O O . ARG A 1 84 ? -12.548 3.394 21.421 1.00 50.38 84 ARG A O 1
ATOM 606 N N . GLY A 1 85 ? -10.480 3.766 22.239 1.00 39.06 85 GLY A N 1
ATOM 607 C CA . GLY A 1 85 ? -10.491 2.635 23.161 1.00 39.06 85 GLY A CA 1
ATOM 608 C C . GLY A 1 85 ? -11.730 2.715 24.051 1.00 39.06 85 GLY A C 1
ATOM 609 O O . GLY A 1 85 ? -11.895 3.672 24.810 1.00 39.06 85 GLY A O 1
ATOM 610 N N . ARG A 1 86 ? -12.634 1.738 23.936 1.00 52.09 86 ARG A N 1
ATOM 611 C CA . ARG A 1 86 ? -13.665 1.552 24.955 1.00 52.09 86 ARG A CA 1
ATOM 612 C C . ARG A 1 86 ? -12.944 1.060 26.209 1.00 52.09 86 ARG A C 1
ATOM 614 O O . ARG A 1 86 ? -12.172 0.108 26.101 1.00 52.09 86 ARG A O 1
ATOM 621 N N . PRO A 1 87 ? -13.143 1.685 27.382 1.00 43.72 87 PRO A N 1
ATOM 622 C CA . PRO A 1 87 ? -12.497 1.216 28.595 1.00 43.72 87 PRO A CA 1
ATOM 623 C C . PRO A 1 87 ? -12.929 -0.229 28.838 1.00 43.72 87 PRO A C 1
ATOM 625 O O . PRO A 1 87 ? -14.125 -0.524 28.927 1.00 43.72 87 PRO A O 1
ATOM 628 N N . ALA A 1 88 ? -11.948 -1.129 28.908 1.00 50.19 88 ALA A N 1
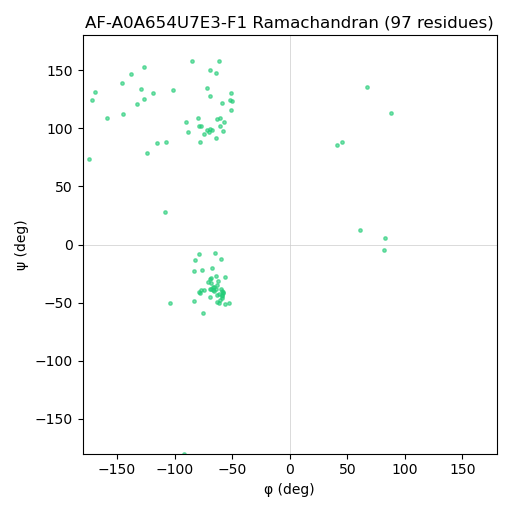ATOM 629 C CA . ALA A 1 88 ? -12.171 -2.495 29.338 1.00 50.19 88 ALA A CA 1
ATOM 630 C C . ALA A 1 88 ? -12.914 -2.436 30.678 1.00 50.19 88 ALA A C 1
ATOM 632 O O . ALA A 1 88 ? -12.469 -1.769 31.615 1.00 50.19 88 ALA A O 1
ATOM 633 N N . ARG A 1 89 ? -14.081 -3.088 30.768 1.00 55.38 89 ARG A N 1
ATOM 634 C CA . ARG A 1 89 ? -14.770 -3.270 32.048 1.00 55.38 89 ARG A CA 1
ATOM 635 C C . ARG A 1 89 ? -13.867 -4.129 32.927 1.00 55.38 89 ARG A C 1
ATOM 637 O O . ARG A 1 89 ? -13.946 -5.353 32.892 1.00 55.38 89 ARG A O 1
ATOM 644 N N . GLN A 1 90 ? -13.022 -3.472 33.717 1.00 46.44 90 GLN A N 1
ATOM 645 C CA . GLN A 1 90 ? -12.309 -4.072 34.831 1.00 46.44 90 GLN A CA 1
ATOM 646 C C . GLN A 1 90 ? -13.382 -4.630 35.770 1.00 46.44 90 GLN A C 1
ATOM 648 O O . GLN A 1 90 ? -13.999 -3.894 36.545 1.00 46.44 90 GLN A O 1
ATOM 653 N N . ARG A 1 91 ? -13.671 -5.931 35.672 1.00 45.41 91 ARG A N 1
ATOM 654 C CA . ARG A 1 91 ? -14.407 -6.633 36.721 1.00 45.41 91 ARG A CA 1
ATOM 655 C C . ARG A 1 91 ? -13.544 -6.508 37.970 1.00 45.41 91 ARG A C 1
ATOM 657 O O . ARG A 1 91 ? -12.526 -7.182 38.091 1.00 45.41 91 ARG A O 1
ATOM 664 N N . ARG A 1 92 ? -13.923 -5.597 38.871 1.00 43.75 92 ARG A N 1
ATOM 665 C CA . ARG A 1 92 ? -13.421 -5.585 40.243 1.00 43.75 92 ARG A CA 1
ATOM 666 C C . ARG A 1 92 ? -13.766 -6.951 40.826 1.00 43.75 92 ARG A C 1
ATOM 668 O O . ARG A 1 92 ? -14.932 -7.228 41.091 1.00 43.75 92 ARG A O 1
ATOM 675 N N . ALA A 1 93 ? -12.766 -7.815 40.971 1.00 45.94 93 ALA A N 1
ATOM 676 C CA . ALA A 1 93 ? -12.861 -8.908 41.917 1.00 45.94 93 ALA A CA 1
ATOM 677 C C . ALA A 1 93 ? -12.970 -8.246 43.293 1.00 45.94 93 ALA A C 1
ATOM 679 O O . ALA A 1 93 ? -12.041 -7.586 43.756 1.00 45.94 93 ALA A O 1
ATOM 680 N N . SER A 1 94 ? -14.163 -8.319 43.875 1.00 43.97 94 SER A N 1
ATOM 681 C CA . SER A 1 94 ? -14.413 -7.884 45.238 1.00 43.97 94 SER A CA 1
ATOM 682 C C . SER A 1 94 ? -13.707 -8.882 46.150 1.00 43.97 94 SER A C 1
ATOM 684 O O . SER A 1 94 ? -14.226 -9.965 46.397 1.00 43.97 94 SER A O 1
ATOM 686 N N . ALA A 1 95 ? -12.500 -8.553 46.603 1.00 49.34 95 ALA A N 1
ATOM 687 C CA . ALA A 1 95 ? -11.922 -9.200 47.769 1.00 49.34 95 ALA A CA 1
ATOM 688 C C . ALA A 1 95 ? -12.592 -8.571 48.993 1.00 49.34 95 ALA A C 1
ATOM 690 O O . ALA A 1 95 ? -12.143 -7.545 49.486 1.00 49.34 95 ALA A O 1
ATOM 691 N N . ASN A 1 96 ? -13.722 -9.144 49.407 1.00 36.59 96 ASN A N 1
ATOM 692 C CA . ASN A 1 96 ? -14.315 -8.910 50.717 1.00 36.59 96 ASN A CA 1
ATOM 693 C C . ASN A 1 96 ? -14.976 -10.203 51.209 1.00 36.59 96 ASN A C 1
ATOM 695 O O . ASN A 1 96 ? -16.000 -10.610 50.668 1.00 36.59 96 ASN A O 1
ATOM 699 N N . GLY A 1 97 ? -14.386 -10.765 52.268 1.00 34.47 97 GLY A N 1
ATOM 700 C CA . GLY A 1 97 ? -15.042 -11.617 53.260 1.00 34.47 97 GLY A CA 1
ATOM 701 C C . GLY A 1 97 ? -15.091 -13.109 52.940 1.00 34.47 97 GLY A C 1
ATOM 702 O O . GLY A 1 97 ? -15.811 -13.509 52.038 1.00 34.47 97 GLY A O 1
ATOM 703 N N . PHE A 1 98 ? -14.378 -13.929 53.719 1.00 38.84 98 PHE A N 1
ATOM 704 C CA . PHE A 1 98 ? -14.999 -14.769 54.754 1.00 38.84 98 PHE A CA 1
ATOM 705 C C . PHE A 1 98 ? -13.935 -15.409 55.667 1.00 38.84 98 PHE A C 1
ATOM 707 O O . PHE A 1 98 ? -13.008 -16.043 55.169 1.00 38.84 98 PHE A O 1
ATOM 714 N N . ALA A 1 99 ? -14.202 -15.265 56.973 1.00 39.19 99 ALA A N 1
ATOM 715 C CA . ALA A 1 99 ? -13.639 -15.929 58.158 1.00 39.19 99 ALA A CA 1
ATOM 716 C C . ALA A 1 99 ? -12.217 -15.555 58.609 1.00 39.19 99 ALA A C 1
ATOM 718 O O . ALA A 1 99 ? -11.237 -15.859 57.900 1.00 39.19 99 ALA A O 1
#

Foldseek 3Di:
DDPVVLCVQQVCLVVVVVVVCVVQPFANDQWDDHDADCCLPPPDVPCPSNNVSRVVRVVSLDDPVPPDPPFPDDHDDGIDGRHPDDPDPPPPPPPDDDD

Mean predicted aligned error: 13.02 Å

Secondary structure (DSSP, 8-state):
--HHHHHHHHHHHHHHHHHHHHHS-TTSSS-------THHHH--TT-HHHHHHHHHHHHHTS-TT--------SSS---------PPP-----------

Solvent-accessible surface area (backbone atoms only — not comparable to full-atom values): 6454 Å² total; per-residue (Å²): 137,54,72,65,60,37,46,67,56,24,41,66,50,54,54,43,49,50,56,48,45,72,75,49,47,95,55,73,43,77,63,62,78,75,87,45,55,69,45,51,76,74,62,48,93,93,36,63,48,53,14,52,31,20,47,50,43,57,56,71,69,50,64,93,80,71,65,88,78,88,66,81,84,67,83,77,76,69,83,46,74,53,43,85,77,72,80,76,82,76,76,76,78,78,89,71,87,85,135